Protein AF-A0A932A0W2-F1 (afdb_monomer)

Foldseek 3Di:
DDDDDDPDDDPVRVVVVVVVVVVVVVVVVVVVVVCCCVPPVPDDPPPPPPPPPPPPPPPPDDDPCVCVDPVNVVVVDPDPDDDDPPPPDPVDPPDDD

pLDDT: mean 73.89, std 12.11, range [49.0, 97.06]

Secondary structure (DSSP, 8-state):
----PPP---HHHHHHHHHHHHHHHHHHHHHHHHHHIIIIIS---S--------S---------GGGGSHHHHHHHSPPPPPPPPTTTTSS-TT---

Mean predicted aligned error: 20.92 Å

Structure (mmCIF, N/CA/C/O backbone):
data_AF-A0A932A0W2-F1
#
_entry.id   AF-A0A932A0W2-F1
#
loop_
_atom_site.group_PDB
_atom_site.id
_atom_site.type_symbol
_atom_site.label_atom_id
_atom_site.label_alt_id
_atom_site.label_comp_id
_atom_site.label_asym_id
_atom_site.label_entity_id
_atom_site.label_seq_id
_atom_site.pdbx_PDB_ins_code
_atom_site.Cartn_x
_atom_site.Cartn_y
_atom_site.Cartn_z
_atom_site.occupancy
_atom_site.B_iso_or_equiv
_atom_site.auth_seq_id
_atom_site.auth_comp_id
_atom_site.auth_asym_id
_atom_site.auth_atom_id
_atom_site.pdbx_PDB_model_num
ATOM 1 N N . MET A 1 1 ? 24.757 -27.879 -21.692 1.00 49.00 1 MET A N 1
ATOM 2 C CA . MET A 1 1 ? 24.297 -26.478 -21.562 1.00 49.00 1 MET A CA 1
ATOM 3 C C . MET A 1 1 ? 25.303 -25.592 -22.286 1.00 49.00 1 MET A C 1
ATOM 5 O O . MET A 1 1 ? 26.446 -25.566 -21.845 1.00 49.00 1 MET A O 1
ATOM 9 N N . PRO A 1 2 ? 24.974 -24.957 -23.423 1.00 61.59 2 PRO A N 1
ATOM 10 C CA . PRO A 1 2 ? 25.931 -24.089 -24.098 1.00 61.59 2 PRO A CA 1
ATOM 11 C C . PRO A 1 2 ? 26.018 -22.753 -23.353 1.00 61.59 2 PRO A C 1
ATOM 13 O O . PRO A 1 2 ? 25.065 -21.976 -23.329 1.00 61.59 2 PRO A O 1
ATOM 16 N N . PHE A 1 3 ? 27.165 -22.489 -22.730 1.00 61.47 3 PHE A N 1
ATOM 17 C CA . PHE A 1 3 ? 27.492 -21.163 -22.219 1.00 61.47 3 PHE A CA 1
ATOM 18 C C . PHE A 1 3 ? 27.749 -20.235 -23.411 1.00 61.47 3 PHE A C 1
ATOM 20 O O . PHE A 1 3 ? 28.764 -20.333 -24.097 1.00 61.47 3 PHE A O 1
ATOM 27 N N . SER A 1 4 ? 26.791 -19.352 -23.684 1.00 62.91 4 SER A N 1
ATOM 28 C CA . SER A 1 4 ? 26.931 -18.274 -24.661 1.00 62.91 4 SER A CA 1
ATOM 29 C C . SER A 1 4 ? 27.699 -17.121 -24.018 1.00 62.91 4 SER A C 1
ATOM 31 O O . SER A 1 4 ? 27.131 -16.360 -23.233 1.00 62.91 4 SER A O 1
ATOM 33 N N . PHE A 1 5 ? 28.973 -16.958 -24.368 1.00 67.38 5 PHE A N 1
ATOM 34 C CA . PHE A 1 5 ? 29.736 -15.777 -23.973 1.00 67.38 5 PHE A CA 1
ATOM 35 C C . PHE A 1 5 ? 29.201 -14.535 -24.708 1.00 67.38 5 PHE A C 1
ATOM 37 O O . PHE A 1 5 ? 29.078 -14.558 -25.938 1.00 67.38 5 PHE A O 1
ATOM 44 N N . PRO A 1 6 ? 28.868 -13.440 -24.000 1.00 67.81 6 PRO A N 1
ATOM 45 C CA . PRO A 1 6 ? 28.430 -12.217 -24.653 1.00 67.81 6 PRO A CA 1
ATOM 46 C C . PRO A 1 6 ? 29.577 -11.656 -25.502 1.00 67.81 6 PRO A C 1
ATOM 48 O O . PRO A 1 6 ? 30.665 -11.386 -24.997 1.00 67.81 6 PRO A O 1
ATOM 51 N N . LYS A 1 7 ? 29.337 -11.480 -26.808 1.00 72.06 7 LYS A N 1
ATOM 52 C CA . LYS A 1 7 ? 30.301 -10.854 -27.727 1.00 72.06 7 LYS A CA 1
ATOM 53 C C . LYS A 1 7 ? 30.685 -9.463 -27.213 1.00 72.06 7 LYS A C 1
ATOM 55 O O . LYS A 1 7 ? 29.814 -8.703 -26.785 1.00 72.06 7 LYS A O 1
ATOM 60 N N . ALA A 1 8 ? 31.975 -9.129 -27.287 1.00 65.38 8 ALA A N 1
ATOM 61 C CA . ALA A 1 8 ? 32.486 -7.812 -26.923 1.00 65.38 8 ALA A CA 1
ATOM 62 C C . ALA A 1 8 ? 31.737 -6.728 -27.717 1.00 65.38 8 ALA A C 1
ATOM 64 O O . ALA A 1 8 ? 31.800 -6.683 -28.946 1.00 65.38 8 ALA A O 1
ATOM 65 N N . LYS A 1 9 ? 30.971 -5.889 -27.013 1.00 64.25 9 LYS A N 1
ATOM 66 C CA . LYS A 1 9 ? 30.209 -4.800 -27.629 1.00 64.25 9 LYS A CA 1
ATOM 67 C C . LYS A 1 9 ? 31.146 -3.629 -27.891 1.00 64.25 9 LYS A C 1
ATOM 69 O O . LYS A 1 9 ? 31.881 -3.213 -26.999 1.00 64.25 9 LYS A O 1
ATOM 74 N N . THR A 1 10 ? 31.093 -3.070 -29.093 1.00 75.50 10 THR A N 1
ATOM 75 C CA . THR A 1 10 ? 31.799 -1.824 -29.414 1.00 75.50 10 THR A CA 1
ATOM 76 C C . THR A 1 10 ? 31.248 -0.676 -28.554 1.00 75.50 10 THR A C 1
ATOM 78 O O . THR A 1 10 ? 30.063 -0.665 -28.208 1.00 75.50 10 THR A O 1
ATOM 81 N N . LEU A 1 11 ? 32.082 0.313 -28.202 1.00 72.69 11 LEU A N 1
ATOM 82 C CA . LEU A 1 11 ? 31.697 1.442 -27.328 1.00 72.69 11 LEU A CA 1
ATOM 83 C C . LEU A 1 11 ? 30.433 2.181 -27.816 1.00 72.69 11 LEU A C 1
ATOM 85 O O . LEU A 1 11 ? 29.646 2.690 -27.019 1.00 72.69 11 LEU A O 1
ATOM 89 N N . VAL A 1 12 ? 30.202 2.193 -29.132 1.00 75.00 12 VAL A N 1
ATOM 90 C CA . VAL A 1 12 ? 29.008 2.772 -29.767 1.00 75.00 12 VAL A CA 1
ATOM 91 C C . VAL A 1 12 ? 27.743 1.977 -29.424 1.00 75.00 12 VAL A C 1
ATOM 93 O O . VAL A 1 12 ? 26.740 2.565 -29.019 1.00 75.00 12 VAL A O 1
ATOM 96 N N . GLN A 1 13 ? 27.795 0.642 -29.502 1.00 77.50 13 GLN A N 1
ATOM 97 C CA . GLN A 1 13 ? 26.672 -0.216 -29.112 1.00 77.50 13 GLN A CA 1
ATOM 98 C C . GLN A 1 13 ? 26.369 -0.107 -27.614 1.00 77.50 13 GLN A C 1
ATOM 100 O O . GLN A 1 13 ? 25.203 -0.114 -27.223 1.00 77.50 13 GLN A O 1
ATOM 105 N N . GLN A 1 14 ? 27.395 0.029 -26.769 1.00 77.94 14 GLN A N 1
ATOM 106 C CA . GLN A 1 14 ? 27.199 0.223 -25.329 1.00 77.94 14 GLN A CA 1
ATOM 107 C C . GLN A 1 14 ? 26.475 1.539 -25.019 1.00 77.94 14 GLN A C 1
ATOM 109 O O . GLN A 1 14 ? 25.517 1.527 -24.247 1.00 77.94 14 GLN A O 1
ATOM 114 N N . ARG A 1 15 ? 26.856 2.647 -25.673 1.00 79.75 15 ARG A N 1
ATOM 115 C CA . ARG A 1 15 ? 26.171 3.945 -25.525 1.00 79.75 15 ARG A CA 1
ATOM 116 C C . ARG A 1 15 ? 24.714 3.894 -25.983 1.00 79.75 15 ARG A C 1
ATOM 118 O O . ARG A 1 15 ? 23.850 4.473 -25.331 1.00 79.75 15 ARG A O 1
ATOM 125 N N . GLN A 1 16 ? 24.425 3.194 -27.079 1.00 81.19 16 GLN A N 1
ATOM 126 C CA . GLN A 1 16 ? 23.058 3.060 -27.588 1.00 81.19 16 GLN A CA 1
ATOM 127 C C . GLN A 1 16 ? 22.173 2.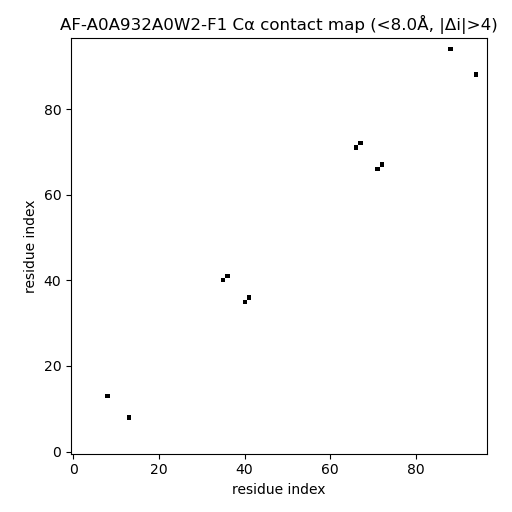247 -26.634 1.00 81.19 16 GLN A C 1
ATOM 129 O O . GLN A 1 16 ? 21.058 2.665 -26.327 1.00 81.19 16 GLN A O 1
ATOM 134 N N . VAL A 1 17 ? 22.690 1.131 -26.110 1.00 84.44 17 VAL A N 1
ATOM 135 C CA . VAL A 1 17 ? 21.978 0.316 -25.114 1.00 84.44 17 VAL A CA 1
ATOM 136 C C . VAL A 1 17 ? 21.781 1.090 -23.816 1.00 84.44 17 VAL A C 1
ATOM 138 O O . VAL A 1 17 ? 20.676 1.068 -23.287 1.00 84.44 17 VAL A O 1
ATOM 141 N N . GLN A 1 18 ? 22.797 1.815 -23.333 1.00 86.19 18 GLN A N 1
ATOM 142 C CA . GLN A 1 18 ? 22.655 2.686 -22.163 1.00 86.19 18 GLN A CA 1
ATOM 143 C C . GLN A 1 18 ? 21.547 3.708 -22.367 1.00 86.19 18 GLN A C 1
ATOM 145 O O . GLN A 1 18 ? 20.690 3.828 -21.505 1.00 86.19 18 GLN A O 1
ATOM 150 N N . ARG A 1 19 ? 21.507 4.385 -23.519 1.00 87.81 19 ARG A N 1
ATOM 151 C CA . ARG A 1 19 ? 20.485 5.395 -23.810 1.00 87.81 19 ARG A CA 1
ATOM 152 C C . ARG A 1 19 ? 19.073 4.803 -23.786 1.00 87.81 19 ARG A C 1
ATOM 154 O O . ARG A 1 19 ? 18.181 5.394 -23.188 1.00 87.81 19 ARG A O 1
ATOM 161 N N . ILE A 1 20 ? 18.886 3.620 -24.376 1.00 91.75 20 ILE A N 1
ATOM 162 C CA . ILE A 1 20 ? 17.611 2.886 -24.329 1.00 91.75 20 ILE A CA 1
ATOM 163 C C . ILE A 1 20 ? 17.261 2.500 -22.887 1.00 91.75 20 ILE A C 1
ATOM 165 O O . ILE A 1 20 ? 16.125 2.704 -22.464 1.00 91.75 20 ILE A O 1
ATOM 169 N N . LEU A 1 21 ? 18.231 1.999 -22.116 1.00 90.81 21 LEU A N 1
ATOM 170 C CA . LEU A 1 21 ? 18.038 1.659 -20.705 1.00 90.81 21 LEU A CA 1
ATOM 171 C C . LEU A 1 21 ? 17.659 2.885 -19.870 1.00 90.81 21 LEU A C 1
ATOM 173 O O . LEU A 1 21 ? 16.777 2.790 -19.025 1.00 90.81 21 LEU A O 1
ATOM 177 N N . THR A 1 22 ? 18.282 4.038 -20.122 1.00 92.31 22 THR A N 1
ATOM 178 C CA . THR A 1 22 ? 17.960 5.296 -19.441 1.00 92.31 22 THR A CA 1
ATOM 179 C C . THR A 1 22 ? 16.534 5.735 -19.755 1.00 92.31 22 THR A C 1
ATOM 181 O O . THR A 1 22 ? 15.802 6.100 -18.840 1.00 92.31 22 THR A O 1
ATOM 184 N N . PHE A 1 23 ? 16.101 5.648 -21.016 1.00 94.62 23 PHE A N 1
ATOM 185 C CA . PHE A 1 23 ? 14.715 5.948 -21.382 1.00 94.62 23 PHE A CA 1
ATOM 186 C C . PHE A 1 23 ? 13.721 4.979 -20.739 1.00 94.62 23 PHE A C 1
ATOM 188 O O . PHE A 1 23 ? 12.709 5.422 -20.202 1.00 94.62 23 PHE A O 1
ATOM 195 N N . ALA A 1 24 ? 14.020 3.679 -20.737 1.00 94.69 24 ALA A N 1
ATOM 196 C CA . ALA A 1 24 ? 13.184 2.680 -20.077 1.00 94.69 24 ALA A CA 1
ATOM 197 C C . ALA A 1 24 ? 13.086 2.937 -18.565 1.00 94.69 24 ALA A C 1
ATOM 199 O O . ALA A 1 24 ? 11.998 2.888 -17.997 1.00 94.69 24 ALA A O 1
ATOM 200 N N . PHE A 1 25 ? 14.203 3.278 -17.921 1.00 95.81 25 PHE A N 1
ATOM 201 C CA . PHE A 1 25 ? 14.248 3.605 -16.498 1.00 95.81 25 PHE A CA 1
ATOM 202 C C . PHE A 1 25 ? 13.422 4.854 -16.165 1.00 95.81 25 PHE A C 1
ATOM 204 O O . PHE A 1 25 ? 12.614 4.829 -15.238 1.00 95.81 25 PHE A O 1
ATOM 211 N N . LEU A 1 26 ? 13.560 5.921 -16.958 1.00 96.69 26 LEU A N 1
ATOM 212 C CA . LEU A 1 26 ? 12.755 7.135 -16.800 1.00 96.69 26 LEU A CA 1
ATOM 213 C C . LEU A 1 26 ? 11.263 6.870 -17.010 1.00 96.69 26 LEU A C 1
ATOM 215 O O . LEU A 1 26 ? 10.443 7.419 -16.279 1.00 96.69 26 LEU A O 1
ATOM 219 N N . LEU A 1 27 ? 10.905 6.009 -17.965 1.00 97.06 27 LEU A N 1
ATOM 220 C CA . LEU A 1 27 ? 9.518 5.614 -18.196 1.00 97.06 27 LEU A CA 1
ATOM 221 C C . LEU A 1 27 ? 8.948 4.892 -16.973 1.00 97.06 27 LEU A C 1
ATOM 223 O O . LEU A 1 27 ? 7.869 5.251 -16.510 1.00 97.06 27 LEU A O 1
ATOM 227 N N . VAL A 1 28 ? 9.683 3.928 -16.412 1.00 96.69 28 VAL A N 1
ATOM 228 C CA . VAL A 1 28 ? 9.260 3.207 -15.202 1.00 96.69 28 VAL A CA 1
ATOM 229 C C . VAL A 1 28 ? 9.056 4.173 -14.035 1.00 96.69 28 VAL A C 1
ATOM 231 O O . VAL A 1 28 ? 8.013 4.113 -13.392 1.00 96.69 28 VAL A O 1
ATOM 234 N N . ILE A 1 29 ? 9.991 5.102 -13.804 1.00 96.69 29 ILE A N 1
ATOM 235 C CA . ILE A 1 29 ? 9.845 6.137 -12.766 1.00 96.69 29 ILE A CA 1
ATOM 236 C C . ILE A 1 29 ? 8.625 7.027 -13.031 1.00 96.69 29 ILE A C 1
ATOM 238 O O . ILE A 1 29 ? 7.874 7.340 -12.111 1.00 96.69 29 ILE A O 1
ATOM 242 N N . GLY A 1 30 ? 8.403 7.436 -14.280 1.00 96.69 30 GLY A N 1
ATOM 243 C CA . GLY A 1 30 ? 7.252 8.260 -14.646 1.00 96.69 30 GLY A CA 1
ATOM 244 C C . GLY A 1 30 ? 5.924 7.552 -14.378 1.00 96.69 30 GLY A C 1
ATOM 245 O O . GLY A 1 30 ? 5.009 8.146 -13.811 1.00 96.69 30 GLY A O 1
ATOM 246 N N . VAL A 1 31 ? 5.830 6.266 -14.727 1.00 95.94 31 VAL A N 1
ATOM 247 C CA . VAL A 1 31 ? 4.632 5.449 -14.489 1.00 95.94 31 VAL A CA 1
ATOM 248 C C . VAL A 1 31 ? 4.395 5.241 -12.996 1.00 95.94 31 VAL A C 1
ATOM 250 O O . VAL A 1 31 ? 3.267 5.415 -12.536 1.00 95.94 31 VAL A O 1
ATOM 253 N N . THR A 1 32 ? 5.429 4.919 -12.214 1.00 94.62 32 THR A N 1
ATOM 254 C CA . THR A 1 32 ? 5.272 4.748 -10.762 1.00 94.62 32 THR A CA 1
ATOM 255 C C . THR A 1 32 ? 4.871 6.056 -10.086 1.00 94.62 32 THR A C 1
ATOM 257 O O . THR A 1 32 ? 3.940 6.056 -9.282 1.00 94.62 32 THR A O 1
ATOM 260 N N . ALA A 1 33 ? 5.481 7.182 -10.465 1.00 93.56 33 ALA A N 1
ATOM 261 C CA . ALA A 1 33 ? 5.091 8.502 -9.977 1.00 93.56 33 ALA A CA 1
ATOM 262 C C . ALA A 1 33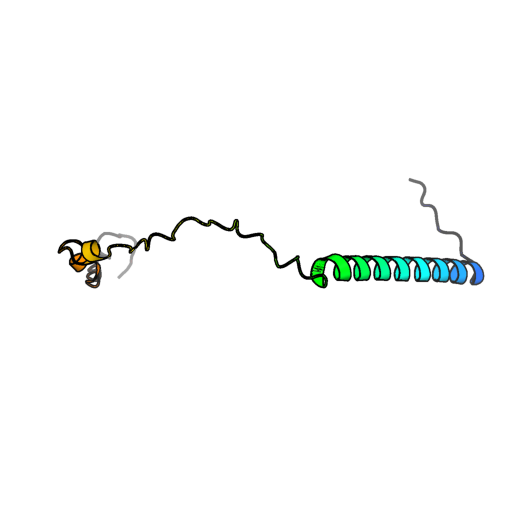 ? 3.638 8.845 -10.347 1.00 93.56 33 ALA A C 1
ATOM 264 O O . ALA A 1 33 ? 2.896 9.351 -9.508 1.00 93.56 33 ALA A O 1
ATOM 265 N N . PHE A 1 34 ? 3.198 8.522 -11.567 1.00 93.44 34 PHE A N 1
ATOM 266 C CA . PHE A 1 34 ? 1.819 8.745 -12.005 1.00 93.44 34 PHE A CA 1
ATOM 267 C C . PHE A 1 34 ? 0.809 7.903 -11.215 1.00 93.44 34 PHE A C 1
ATOM 269 O O . PHE A 1 34 ? -0.229 8.420 -10.804 1.00 93.44 34 PHE A O 1
ATOM 276 N N . ILE A 1 35 ? 1.114 6.628 -10.961 1.00 91.00 35 ILE A N 1
ATOM 277 C CA . ILE A 1 35 ? 0.261 5.744 -10.153 1.00 91.00 35 ILE A CA 1
ATOM 278 C C . ILE A 1 35 ? 0.162 6.264 -8.718 1.00 91.00 35 ILE 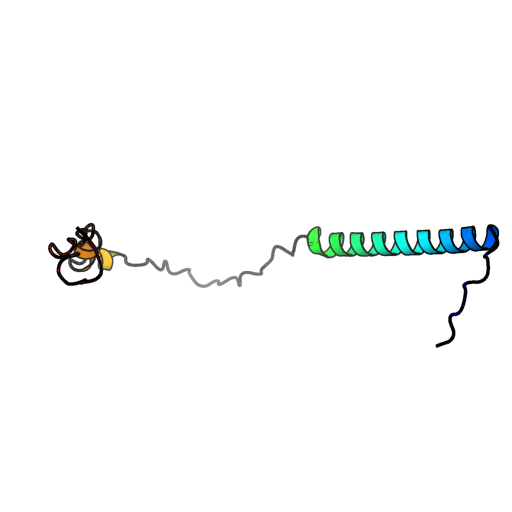A C 1
ATOM 280 O O . ILE A 1 35 ? -0.938 6.350 -8.178 1.00 91.00 35 ILE A O 1
ATOM 284 N N . LEU A 1 36 ? 1.282 6.667 -8.114 1.00 89.38 36 LEU A N 1
ATOM 285 C CA . LEU A 1 36 ? 1.281 7.271 -6.780 1.00 89.38 36 LEU A CA 1
ATOM 286 C C . LEU A 1 36 ? 0.497 8.590 -6.764 1.00 89.38 36 LEU A C 1
ATOM 288 O O . LEU A 1 36 ? -0.266 8.840 -5.836 1.00 89.38 36 LEU A O 1
ATOM 292 N N . TRP A 1 37 ? 0.605 9.406 -7.812 1.00 86.88 37 TRP A N 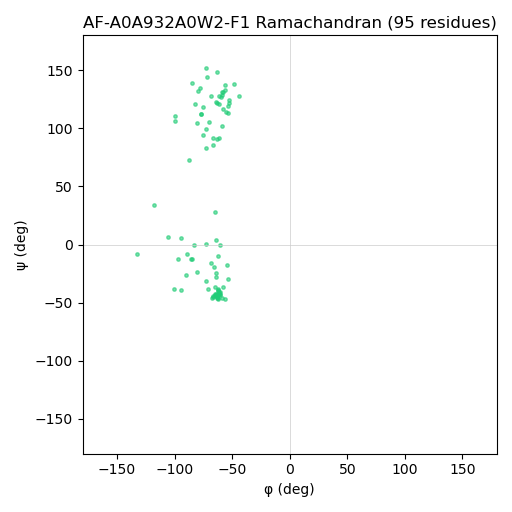1
ATOM 293 C CA . TRP A 1 37 ? -0.176 10.635 -7.942 1.00 86.88 37 TRP A CA 1
ATOM 294 C C . TRP A 1 37 ? -1.686 10.366 -8.017 1.00 86.88 37 TRP A C 1
ATOM 296 O O . TRP A 1 37 ? -2.473 11.003 -7.318 1.00 86.88 37 TRP A O 1
ATOM 306 N N . GLN A 1 38 ? -2.107 9.396 -8.830 1.00 84.12 38 GLN A N 1
ATOM 307 C CA . GLN A 1 38 ? -3.521 9.030 -8.969 1.00 84.12 38 GLN A CA 1
ATOM 308 C C . GLN A 1 38 ? -4.072 8.272 -7.753 1.00 84.12 38 GLN A C 1
ATOM 310 O O . GLN A 1 38 ? -5.260 8.386 -7.480 1.00 84.12 38 GLN A O 1
ATOM 315 N N . GLY A 1 39 ? -3.246 7.487 -7.058 1.00 77.25 39 GLY A N 1
ATOM 316 C CA . GLY A 1 39 ? -3.683 6.610 -5.968 1.00 77.25 39 GLY A CA 1
ATOM 317 C C . GLY A 1 39 ? -3.555 7.216 -4.571 1.00 77.25 39 GLY A C 1
ATOM 318 O O . GLY A 1 39 ? -4.436 7.012 -3.745 1.00 77.25 39 GLY A O 1
ATOM 319 N N . PHE A 1 40 ? -2.477 7.958 -4.297 1.00 74.44 40 PHE A N 1
ATOM 320 C CA . PHE A 1 40 ? -2.226 8.561 -2.981 1.00 74.44 40 PHE A CA 1
ATOM 321 C C . PHE A 1 40 ? -2.589 10.047 -2.921 1.00 74.44 40 PHE A C 1
ATOM 323 O O . PHE A 1 40 ? -3.099 10.501 -1.900 1.00 74.44 40 PHE A O 1
ATOM 330 N N . PHE A 1 41 ? -2.325 10.817 -3.983 1.00 69.56 41 PHE A N 1
ATOM 331 C CA . PHE A 1 41 ? -2.527 12.274 -3.951 1.00 69.56 41 PHE A CA 1
ATOM 332 C C . PHE A 1 41 ? -3.920 12.717 -4.395 1.00 69.56 41 PHE A C 1
ATOM 334 O O . PHE A 1 41 ? -4.397 13.759 -3.940 1.00 69.56 41 PHE A O 1
ATOM 341 N N . LYS A 1 42 ? -4.618 11.937 -5.229 1.00 66.12 42 LYS A N 1
ATOM 342 C CA . LYS A 1 42 ? -6.058 12.138 -5.395 1.00 66.12 42 LYS A CA 1
ATOM 343 C C . LYS A 1 42 ? -6.755 11.647 -4.134 1.00 66.12 42 LYS A C 1
ATOM 345 O O . LYS A 1 42 ? -6.966 10.452 -3.960 1.00 66.12 42 LYS A O 1
ATOM 350 N N . GLN A 1 43 ? -7.102 12.591 -3.260 1.00 63.12 43 GLN A N 1
ATOM 351 C CA . GLN A 1 43 ? -8.043 12.361 -2.170 1.00 63.12 43 GLN A CA 1
ATOM 352 C C . GLN A 1 43 ? -9.238 11.577 -2.716 1.00 63.12 43 GLN A C 1
ATOM 354 O O . GLN A 1 43 ? -9.828 11.962 -3.730 1.00 63.12 43 GLN A O 1
ATOM 359 N N . ALA A 1 44 ? -9.569 10.466 -2.055 1.00 64.25 44 ALA A N 1
ATOM 360 C CA . ALA A 1 44 ? -10.832 9.787 -2.283 1.00 64.25 44 ALA A CA 1
ATOM 361 C C . ALA A 1 44 ? -11.950 10.843 -2.240 1.00 64.25 44 ALA A C 1
ATOM 363 O O . ALA A 1 44 ? -11.879 11.739 -1.393 1.00 64.25 44 ALA A O 1
ATOM 364 N N . PRO A 1 45 ? -12.953 10.796 -3.134 1.00 63.06 45 PRO A N 1
ATOM 365 C CA . PRO A 1 45 ? -14.086 11.697 -3.018 1.00 63.06 45 PRO A CA 1
ATOM 366 C C . PRO A 1 45 ? -14.658 11.545 -1.608 1.00 63.06 45 PRO A C 1
ATOM 368 O O . PRO A 1 45 ? -15.173 10.488 -1.251 1.00 63.06 45 PRO A O 1
ATOM 371 N N . SER A 1 46 ? -14.550 12.597 -0.795 1.00 57.03 46 SER A N 1
ATOM 372 C CA . SER A 1 46 ? -15.049 12.622 0.585 1.00 57.03 46 SER A CA 1
ATOM 373 C C . SER A 1 46 ? -16.574 12.479 0.676 1.00 57.03 46 SER A C 1
ATOM 375 O O . SER A 1 46 ? -17.135 12.532 1.766 1.00 57.03 46 SER A O 1
ATOM 377 N N . SER A 1 47 ? -17.272 12.280 -0.444 1.00 55.81 47 SER A N 1
ATOM 378 C CA . SER A 1 47 ? -18.670 11.879 -0.469 1.00 55.81 47 SER A CA 1
ATOM 379 C C . SER A 1 47 ? -18.791 10.359 -0.422 1.00 55.81 47 SER A C 1
ATOM 381 O O . SER A 1 47 ? -19.256 9.701 -1.353 1.00 55.81 47 SER A O 1
ATOM 383 N N . VAL A 1 48 ? -18.513 9.792 0.752 1.00 55.75 48 VAL A N 1
ATOM 384 C CA . VAL A 1 48 ? -19.432 8.748 1.205 1.00 55.75 48 VAL A CA 1
ATOM 385 C C . VAL A 1 48 ? -20.785 9.450 1.271 1.00 55.75 48 VAL A C 1
ATOM 387 O O . VAL A 1 48 ? -21.010 10.286 2.144 1.00 55.75 48 VAL A O 1
ATOM 390 N N . ALA A 1 49 ? -21.639 9.219 0.274 1.00 58.25 49 ALA A N 1
ATOM 391 C CA . ALA A 1 49 ? -23.017 9.665 0.316 1.00 58.25 49 ALA A CA 1
ATOM 392 C C . ALA A 1 49 ? -23.657 8.955 1.508 1.00 58.25 49 ALA A C 1
ATOM 394 O O . ALA A 1 49 ? -24.117 7.821 1.401 1.00 58.25 49 ALA A O 1
ATOM 395 N N . VAL A 1 50 ? -23.613 9.599 2.675 1.00 59.72 50 VAL A N 1
ATOM 396 C CA . VAL A 1 50 ? -24.434 9.205 3.809 1.00 59.72 50 VAL A CA 1
ATOM 397 C C . VAL A 1 50 ? -25.857 9.296 3.273 1.00 59.72 50 VAL A C 1
ATOM 399 O O . VAL A 1 50 ? -26.246 10.390 2.847 1.00 59.72 50 VAL A O 1
ATOM 402 N N . PRO A 1 51 ? -26.614 8.186 3.190 1.00 58.06 51 PRO A N 1
ATOM 403 C CA . PRO A 1 51 ? -27.996 8.269 2.758 1.00 58.06 51 PRO A CA 1
ATOM 404 C C . PRO A 1 51 ? -28.658 9.319 3.642 1.00 58.06 51 PRO A C 1
ATOM 406 O O . PRO A 1 51 ? -28.543 9.266 4.868 1.00 58.06 51 PRO A O 1
ATOM 409 N N . ASN A 1 52 ? -29.258 10.332 3.017 1.00 59.34 52 ASN A N 1
ATOM 410 C CA . ASN A 1 52 ? -30.014 11.349 3.725 1.00 59.34 52 ASN A CA 1
ATOM 411 C C . ASN A 1 52 ? -31.239 10.644 4.306 1.00 59.34 52 ASN A C 1
ATOM 413 O O . ASN A 1 52 ? -32.285 10.547 3.665 1.00 59.34 52 ASN A O 1
ATOM 417 N N . VAL A 1 53 ? -31.066 10.051 5.487 1.00 57.69 53 VAL A N 1
ATOM 418 C CA . VAL A 1 53 ? -32.144 9.447 6.249 1.00 57.69 53 VAL A CA 1
ATOM 419 C C . VAL A 1 53 ? -32.944 10.623 6.789 1.00 57.69 53 VAL A C 1
ATOM 421 O O . VAL A 1 53 ? -32.754 11.057 7.921 1.00 57.69 53 VAL A O 1
ATOM 424 N N . GLY A 1 54 ? -33.837 11.156 5.956 1.00 55.59 54 GLY A N 1
ATOM 425 C CA . GLY A 1 54 ? -34.893 12.095 6.334 1.00 55.59 54 GLY A CA 1
ATOM 426 C C . GLY A 1 54 ? -35.924 11.471 7.282 1.00 55.59 54 GLY A C 1
ATOM 427 O O . GLY A 1 54 ? -37.086 11.859 7.269 1.00 55.59 54 GLY A O 1
ATOM 428 N N . ALA A 1 55 ? -35.520 10.483 8.082 1.00 63.91 55 ALA A N 1
ATOM 429 C CA . ALA A 1 55 ? -36.281 10.027 9.222 1.00 63.91 55 ALA A CA 1
ATOM 430 C C . ALA A 1 55 ? -35.934 10.941 10.405 1.00 63.91 55 ALA A C 1
ATOM 432 O O . ALA A 1 55 ? -34.758 11.281 10.588 1.00 63.91 55 ALA A O 1
ATOM 433 N N . PRO A 1 56 ? -36.917 11.333 11.231 1.00 63.50 56 PRO A N 1
ATOM 434 C CA . PRO A 1 56 ? -36.616 11.984 12.494 1.00 63.50 56 PRO A CA 1
ATOM 435 C C . PRO A 1 56 ? -35.637 11.083 13.249 1.00 63.50 56 PRO A C 1
ATOM 437 O O . PRO A 1 56 ? -35.938 9.919 13.516 1.00 63.50 56 PRO A O 1
ATOM 440 N N . ARG A 1 57 ? -34.439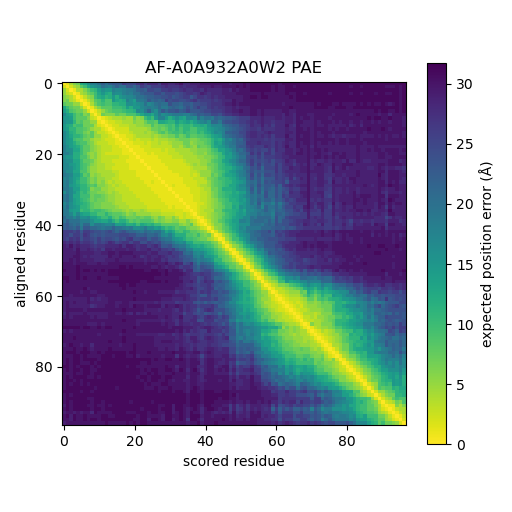 11.602 13.545 1.00 63.53 57 ARG A N 1
ATOM 441 C CA . ARG A 1 57 ? -33.474 10.926 14.414 1.00 63.53 57 ARG A CA 1
ATOM 442 C C . ARG A 1 57 ? -34.132 10.821 15.783 1.00 63.53 57 ARG A C 1
ATOM 444 O O . ARG A 1 57 ? -34.042 11.752 16.581 1.00 63.53 57 ARG A O 1
ATOM 451 N N . GLN A 1 58 ? -34.847 9.724 16.033 1.00 67.06 58 GLN A N 1
ATOM 452 C CA . GLN A 1 58 ? -35.269 9.376 17.379 1.00 67.06 58 GLN A CA 1
ATOM 453 C C . GLN A 1 58 ? -34.005 9.386 18.228 1.00 67.06 58 GLN A C 1
ATOM 455 O O . GLN A 1 58 ? -33.012 8.737 17.897 1.00 67.06 58 GLN A O 1
ATOM 460 N N . LYS A 1 59 ? -34.016 10.213 19.270 1.00 67.81 59 LYS A N 1
ATOM 461 C CA . LYS A 1 59 ? -32.930 10.296 20.233 1.00 67.81 59 LYS A CA 1
ATOM 462 C C . LYS A 1 59 ? -32.916 8.961 20.975 1.00 67.81 59 LYS A C 1
ATOM 464 O O . LYS A 1 59 ? -33.673 8.765 21.918 1.00 67.81 59 LYS A O 1
ATOM 469 N N . VAL A 1 60 ? -32.134 8.011 20.474 1.00 72.44 60 VAL A N 1
ATOM 470 C CA . VAL A 1 60 ? -31.924 6.726 21.138 1.00 72.44 60 VAL A CA 1
ATOM 471 C C . VAL A 1 60 ? -30.978 7.001 22.297 1.00 72.44 60 VAL A C 1
ATOM 473 O O . VAL A 1 60 ? -29.764 7.091 22.126 1.00 72.44 60 VAL A O 1
ATOM 476 N N . GLU A 1 61 ? -31.555 7.230 23.470 1.00 77.44 61 GLU A N 1
ATOM 477 C CA . GLU A 1 61 ? -30.808 7.332 24.715 1.00 77.44 61 GLU A CA 1
ATOM 478 C C . GLU A 1 61 ? -30.550 5.920 25.230 1.00 77.44 61 GLU A C 1
ATOM 480 O O . GLU A 1 61 ? -31.470 5.132 25.450 1.00 77.44 61 GLU A O 1
ATOM 485 N N . ILE A 1 62 ? -29.274 5.579 25.379 1.00 79.00 62 ILE A N 1
ATOM 486 C CA . ILE A 1 62 ? -28.876 4.310 25.974 1.00 79.00 62 ILE A CA 1
ATOM 487 C C . ILE A 1 62 ? -29.107 4.440 27.479 1.00 79.00 62 ILE A C 1
ATOM 489 O O . ILE A 1 62 ? -28.512 5.297 28.132 1.00 79.00 62 ILE A O 1
ATOM 493 N N . ASN A 1 63 ? -29.991 3.606 28.026 1.00 78.75 63 ASN A N 1
ATOM 494 C CA . ASN A 1 63 ? -30.250 3.579 29.458 1.00 78.75 63 ASN A CA 1
ATOM 495 C C . ASN A 1 63 ? -29.100 2.845 30.171 1.00 78.75 63 ASN A C 1
ATOM 497 O O . ASN A 1 63 ? -28.929 1.636 30.016 1.00 78.75 63 ASN A O 1
ATOM 501 N N . PHE A 1 64 ? -28.318 3.590 30.953 1.00 82.19 64 PHE A N 1
ATOM 502 C CA . PHE A 1 64 ? -27.193 3.083 31.746 1.00 82.19 64 PHE A CA 1
ATOM 503 C C . PHE A 1 64 ? -27.570 2.750 33.199 1.00 82.19 64 PHE A C 1
ATOM 505 O O . PHE A 1 64 ? -26.703 2.388 33.993 1.00 82.19 64 PHE A O 1
ATOM 512 N N . ASP A 1 65 ? -28.847 2.837 33.576 1.00 80.31 65 ASP A N 1
ATOM 513 C CA . ASP A 1 65 ? -29.302 2.593 34.949 1.00 80.31 65 ASP A CA 1
ATOM 514 C C . ASP A 1 65 ? -29.105 1.137 35.391 1.00 80.31 65 ASP A C 1
ATOM 516 O O . ASP A 1 65 ? -29.019 0.870 36.587 1.00 80.31 65 ASP A O 1
ATOM 520 N N . PHE A 1 66 ? -28.939 0.194 34.458 1.00 74.38 66 PHE A N 1
ATOM 521 C CA . PHE A 1 66 ? -28.641 -1.202 34.794 1.00 74.38 66 PHE A CA 1
ATOM 522 C C . PHE A 1 66 ? -27.288 -1.378 35.505 1.00 74.38 66 PHE A C 1
ATOM 524 O O . PHE A 1 66 ? -27.140 -2.295 36.319 1.00 74.38 66 PHE A O 1
ATOM 531 N N . PHE A 1 67 ? -26.324 -0.481 35.260 1.00 74.62 67 PHE A N 1
ATOM 532 C CA . PHE A 1 67 ? -25.022 -0.483 35.936 1.00 74.62 67 PHE A CA 1
ATOM 533 C C . PHE A 1 67 ? -25.118 -0.120 37.422 1.00 74.62 67 PHE A C 1
ATOM 535 O O . PHE A 1 67 ? -24.192 -0.403 38.174 1.00 74.62 67 PHE A O 1
ATOM 542 N N . LYS A 1 68 ? -26.239 0.464 37.865 1.00 75.50 68 LYS A N 1
ATOM 543 C CA . LYS A 1 68 ? -26.490 0.802 39.274 1.00 75.50 68 LYS A CA 1
ATOM 544 C C . LYS A 1 68 ? -27.028 -0.381 40.085 1.00 75.50 68 LYS A C 1
ATOM 546 O O . LYS A 1 68 ? -27.321 -0.225 41.266 1.00 75.50 68 LYS A O 1
ATOM 551 N N . SER A 1 69 ? -27.225 -1.550 39.471 1.00 76.75 69 SER A N 1
ATOM 552 C CA . SER A 1 69 ? -27.700 -2.722 40.207 1.00 76.75 69 SER A CA 1
ATOM 553 C C . SER A 1 69 ? -26.608 -3.289 41.121 1.00 76.75 69 SER A C 1
ATOM 555 O O . SER A 1 69 ? -25.431 -3.334 40.764 1.00 76.75 69 SER A O 1
ATOM 557 N N . THR A 1 70 ? -27.017 -3.782 42.294 1.00 67.56 70 THR A N 1
ATOM 558 C CA . THR A 1 70 ? -26.155 -4.321 43.371 1.00 67.56 70 THR A CA 1
ATOM 559 C C . THR A 1 70 ? -25.210 -5.441 42.908 1.00 67.56 70 THR A C 1
ATOM 561 O O . THR A 1 70 ? -24.227 -5.768 43.567 1.00 67.56 70 THR A O 1
ATOM 564 N N . ILE A 1 71 ? -25.497 -6.052 41.756 1.00 75.56 71 ILE A N 1
ATOM 565 C CA . ILE A 1 71 ? -24.670 -7.092 41.139 1.00 75.56 71 ILE A CA 1
ATOM 566 C C . ILE A 1 71 ? -23.365 -6.494 40.593 1.00 75.56 71 ILE A C 1
ATOM 568 O O . ILE A 1 71 ? -22.316 -7.124 40.724 1.00 75.56 71 ILE A O 1
ATOM 572 N N . PHE A 1 72 ? -23.407 -5.283 40.025 1.00 71.44 72 PHE A N 1
ATOM 573 C CA . PHE A 1 72 ? -22.248 -4.654 39.386 1.00 71.44 72 PHE A CA 1
ATOM 574 C C . PHE A 1 72 ? -21.283 -3.987 40.371 1.00 71.44 72 PH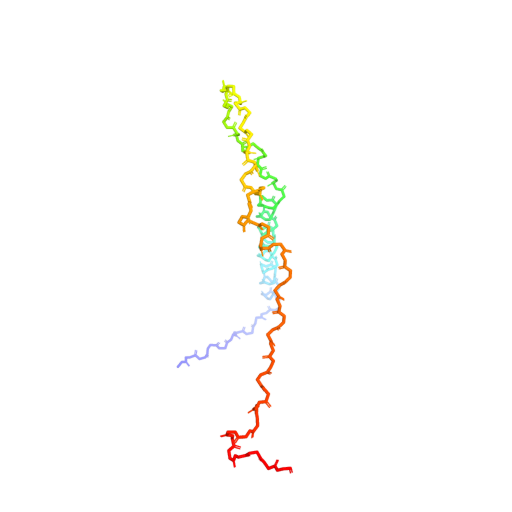E A C 1
ATOM 576 O O . PHE A 1 72 ? -20.089 -3.912 40.082 1.00 71.44 72 PHE A O 1
ATOM 583 N N . GLU A 1 73 ? -21.747 -3.603 41.564 1.00 69.69 73 GLU A N 1
ATOM 584 C CA . GLU A 1 73 ? -20.880 -3.066 42.627 1.00 69.69 73 GLU A CA 1
ATOM 585 C C . GLU A 1 73 ? -19.770 -4.054 43.011 1.00 69.69 73 GLU A C 1
ATOM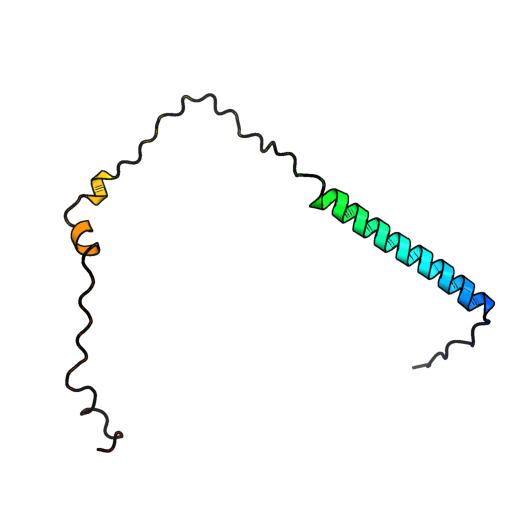 587 O O . GLU A 1 73 ? -18.621 -3.658 43.208 1.00 69.69 73 GLU A O 1
ATOM 592 N N . LYS A 1 74 ? -20.072 -5.359 43.013 1.00 68.81 74 LYS A N 1
ATOM 593 C CA . LYS A 1 74 ? -19.103 -6.417 43.339 1.00 68.81 74 LYS A CA 1
ATOM 594 C C . LYS A 1 74 ? -17.941 -6.519 42.348 1.00 68.81 74 LYS A C 1
ATOM 596 O O . LYS A 1 74 ? -16.881 -6.998 42.730 1.00 68.81 74 LYS A O 1
ATOM 601 N N . PHE A 1 75 ? -18.123 -6.064 41.107 1.00 69.56 75 PHE A N 1
ATOM 602 C CA . PHE A 1 75 ? -17.069 -6.066 40.085 1.00 69.56 75 PHE A CA 1
ATOM 603 C C . PHE A 1 75 ? -16.175 -4.822 40.141 1.00 69.56 75 PHE A C 1
ATOM 605 O O . PHE A 1 75 ? -15.129 -4.800 39.500 1.00 69.56 75 PHE A O 1
ATOM 612 N N . SER A 1 76 ? -16.575 -3.794 40.895 1.00 69.12 76 SER A N 1
ATOM 613 C CA . SER A 1 76 ? -15.764 -2.591 41.119 1.00 69.12 76 SER A CA 1
ATOM 614 C C . SER A 1 76 ? -14.762 -2.745 42.268 1.00 69.12 76 SER A C 1
ATOM 616 O O . SER A 1 76 ? -13.853 -1.928 42.409 1.00 69.12 76 SER A O 1
ATOM 618 N N . LEU A 1 77 ? -14.911 -3.798 43.078 1.00 75.75 77 LEU A N 1
ATOM 619 C CA . LEU A 1 77 ? -14.007 -4.089 44.180 1.00 75.75 77 LEU A CA 1
ATOM 620 C C . LEU A 1 77 ? -12.718 -4.734 43.644 1.00 75.75 77 LEU A C 1
ATOM 622 O O . LEU A 1 77 ? -12.796 -5.645 42.815 1.00 75.75 77 LEU A O 1
ATOM 626 N N . PRO A 1 78 ? -11.534 -4.295 44.109 1.00 75.56 78 PRO A N 1
ATOM 627 C CA . PRO A 1 78 ? -10.286 -4.968 43.781 1.00 75.56 78 PRO A CA 1
ATOM 628 C C . PRO A 1 78 ? -10.360 -6.424 44.254 1.00 75.56 78 PRO A C 1
ATOM 630 O O . PRO A 1 78 ? -10.723 -6.699 45.397 1.00 75.56 78 PRO A O 1
ATOM 633 N N . LEU A 1 79 ? -10.048 -7.354 43.349 1.00 74.19 79 LEU A N 1
ATOM 634 C CA . LEU A 1 79 ? -9.970 -8.780 43.659 1.00 74.19 79 LEU A CA 1
ATOM 635 C C . LEU A 1 79 ? -8.930 -8.988 44.765 1.00 74.19 79 LEU A C 1
ATOM 637 O O . LEU A 1 79 ? -7.818 -8.469 44.664 1.00 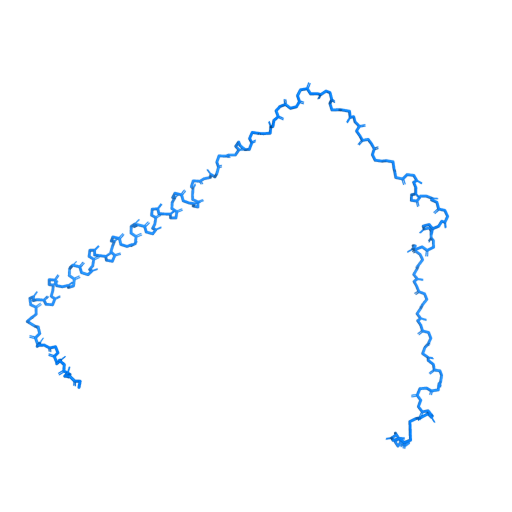74.19 79 LEU A O 1
ATOM 641 N N . GLU A 1 80 ? -9.288 -9.738 45.810 1.00 77.88 80 GLU A N 1
ATOM 642 C CA . GLU A 1 80 ? -8.329 -10.113 46.849 1.00 77.88 80 GLU A CA 1
ATOM 643 C C . GLU A 1 80 ? -7.141 -10.843 46.215 1.00 77.88 80 GLU A C 1
ATOM 645 O O . GLU A 1 80 ? -7.315 -11.755 45.399 1.00 77.88 80 GLU A O 1
ATOM 650 N N . GLU A 1 81 ? -5.927 -10.442 46.595 1.00 75.62 81 GLU A N 1
ATOM 651 C CA . GLU A 1 81 ? -4.719 -11.129 46.156 1.00 75.62 81 GLU A CA 1
ATOM 652 C C . GLU A 1 81 ? -4.776 -12.595 46.616 1.00 75.62 81 GLU A C 1
ATOM 654 O O . GLU A 1 81 ? -4.996 -12.868 47.804 1.00 75.62 81 GLU A O 1
ATOM 659 N N . PRO A 1 82 ? -4.595 -13.566 45.704 1.00 75.12 82 PRO A N 1
ATOM 660 C CA . PRO A 1 82 ? -4.646 -14.971 46.068 1.00 75.12 82 PRO A CA 1
ATOM 661 C C . PRO A 1 82 ? -3.536 -15.277 47.079 1.00 75.12 82 PRO A C 1
ATOM 663 O O . PRO A 1 82 ? -2.350 -15.098 46.802 1.00 75.12 82 PRO A O 1
ATOM 666 N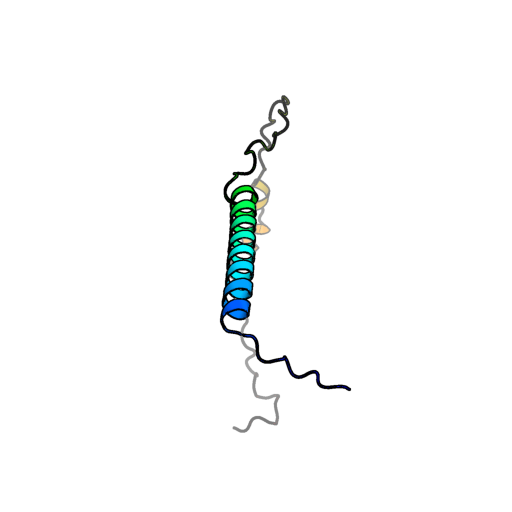 N . LYS A 1 83 ? -3.916 -15.769 48.263 1.00 74.06 83 LYS A N 1
ATOM 667 C CA . LYS A 1 83 ? -2.951 -16.196 49.283 1.00 74.06 83 LYS A CA 1
ATOM 668 C C . LYS A 1 83 ? -2.132 -17.366 48.747 1.00 74.06 83 LYS A C 1
ATOM 670 O O . LYS A 1 83 ? -2.684 -18.417 48.419 1.00 74.06 83 LYS A O 1
ATOM 675 N N . ALA A 1 84 ? -0.813 -17.196 48.699 1.00 71.56 84 ALA A N 1
ATOM 676 C CA . ALA A 1 84 ? 0.096 -18.282 48.369 1.00 71.56 84 ALA A CA 1
ATOM 677 C C . ALA A 1 84 ? -0.094 -19.440 49.374 1.00 71.56 84 ALA A C 1
ATOM 679 O O . ALA A 1 84 ? -0.127 -19.197 50.586 1.00 71.56 84 ALA A O 1
ATOM 680 N N . PRO A 1 85 ? -0.235 -20.697 48.915 1.00 73.94 85 PRO A N 1
ATOM 681 C CA . PRO A 1 85 ? -0.384 -21.828 49.815 1.00 73.94 85 PRO A CA 1
ATOM 682 C C . PRO A 1 85 ? 0.853 -21.964 50.708 1.00 73.94 85 PRO A C 1
ATOM 684 O O . PRO A 1 85 ? 1.984 -22.045 50.234 1.00 73.94 85 PRO A O 1
ATOM 687 N N . GLN A 1 86 ? 0.621 -22.036 52.019 1.00 65.69 86 GLN A N 1
ATOM 688 C CA . GLN A 1 86 ? 1.652 -22.000 53.067 1.00 65.69 86 GLN A CA 1
ATOM 689 C C . GLN A 1 86 ? 2.648 -23.180 53.013 1.00 65.69 86 GLN A C 1
ATOM 691 O O . GLN A 1 86 ? 3.672 -23.159 53.686 1.00 65.69 86 GLN A O 1
ATOM 696 N N . ASN A 1 87 ? 2.374 -24.199 52.188 1.00 66.00 87 ASN A N 1
ATOM 697 C CA . ASN A 1 87 ? 3.151 -25.435 52.064 1.00 66.00 87 ASN A CA 1
ATOM 698 C C . ASN A 1 87 ? 3.750 -25.644 50.657 1.00 66.00 87 ASN A C 1
ATOM 700 O O . ASN A 1 87 ? 3.877 -26.783 50.209 1.00 66.00 87 ASN A O 1
ATOM 704 N N . LEU A 1 88 ? 4.146 -24.568 49.967 1.00 60.31 88 LEU A N 1
ATOM 705 C CA . LEU A 1 88 ? 4.724 -24.592 48.608 1.00 60.31 88 LEU A CA 1
ATOM 706 C C . LEU A 1 88 ? 6.043 -25.385 48.436 1.00 60.31 88 LEU A C 1
ATOM 708 O O . LEU A 1 88 ? 6.540 -25.476 47.320 1.00 60.31 88 LEU A O 1
ATOM 712 N N . GLY A 1 89 ? 6.596 -25.996 49.490 1.00 59.09 89 GLY A N 1
ATOM 713 C CA . GLY A 1 89 ? 7.875 -26.722 49.428 1.00 59.09 89 GLY A CA 1
ATOM 714 C C . GLY A 1 89 ? 7.920 -28.114 50.068 1.00 59.09 89 GLY A C 1
ATOM 715 O O . GLY A 1 89 ? 8.904 -28.814 49.878 1.00 59.09 89 GLY A O 1
ATOM 716 N N . ARG A 1 90 ? 6.890 -28.571 50.802 1.00 59.44 90 ARG A N 1
ATOM 717 C CA . ARG A 1 90 ? 6.947 -29.873 51.519 1.00 59.44 90 ARG A CA 1
ATOM 718 C C . ARG A 1 90 ? 6.476 -31.082 50.704 1.00 59.44 90 ARG A C 1
ATOM 720 O O . ARG A 1 90 ? 6.613 -32.205 51.176 1.00 59.44 90 ARG A O 1
ATOM 727 N N . GLN A 1 91 ? 5.913 -30.867 49.515 1.00 64.25 91 GLN A N 1
ATOM 728 C CA . GLN A 1 91 ? 5.452 -31.948 48.630 1.00 64.25 91 GLN A CA 1
ATOM 729 C C . GLN A 1 91 ? 6.466 -32.328 47.543 1.00 64.25 91 GLN A C 1
ATOM 731 O O . GLN A 1 91 ? 6.289 -33.360 46.905 1.00 64.25 91 GLN A O 1
ATOM 736 N N . ASN A 1 92 ? 7.512 -31.523 47.319 1.00 64.12 92 ASN A N 1
ATOM 737 C CA . ASN A 1 92 ? 8.499 -31.789 46.277 1.00 64.12 92 ASN A CA 1
ATOM 738 C C . ASN A 1 92 ? 9.764 -32.429 46.884 1.00 64.12 92 ASN A C 1
ATOM 740 O O . ASN A 1 92 ? 10.549 -31.717 47.510 1.00 64.12 92 ASN A O 1
ATOM 744 N N . PRO A 1 93 ? 10.000 -33.741 46.692 1.00 68.31 93 PRO A N 1
ATOM 745 C CA . PRO A 1 93 ? 11.163 -34.432 47.250 1.00 68.31 93 PRO A CA 1
ATOM 746 C C . PRO A 1 93 ? 12.492 -34.078 46.556 1.00 68.31 93 PRO A C 1
ATOM 748 O O . PRO A 1 93 ? 13.528 -34.613 46.940 1.00 68.31 93 PRO A O 1
ATOM 751 N N . PHE A 1 94 ? 12.486 -33.203 45.544 1.00 70.75 94 PHE A N 1
ATOM 752 C CA . PHE A 1 94 ? 13.672 -32.829 44.765 1.00 70.75 94 PHE A CA 1
ATOM 753 C C . PHE A 1 94 ? 14.225 -31.432 45.082 1.00 70.75 94 PHE A C 1
ATOM 755 O O . PHE A 1 94 ? 15.145 -30.984 44.400 1.00 70.75 94 PHE A O 1
ATOM 762 N N . VAL A 1 95 ? 13.693 -30.735 46.093 1.00 60.81 95 VAL A N 1
ATOM 763 C CA . VAL A 1 95 ? 14.244 -29.444 46.541 1.00 60.81 95 VAL A CA 1
ATOM 764 C C . VAL A 1 95 ? 15.111 -29.679 47.786 1.00 60.81 95 VAL A C 1
ATOM 766 O O . VAL A 1 95 ? 14.561 -30.043 48.826 1.00 60.81 95 VAL A O 1
ATOM 769 N N . PRO A 1 96 ? 16.447 -29.534 47.703 1.00 66.25 96 PRO A N 1
ATOM 770 C CA . PRO A 1 96 ? 17.319 -29.635 48.871 1.00 66.25 96 PRO A CA 1
ATOM 771 C C . PRO A 1 96 ? 17.179 -28.400 49.778 1.00 66.25 96 PRO A C 1
ATOM 773 O O . PRO A 1 96 ? 16.835 -27.319 49.298 1.00 66.25 96 PRO A O 1
ATOM 776 N N . PHE A 1 97 ? 17.422 -28.605 51.079 1.00 62.00 97 PHE A N 1
ATOM 777 C CA . PHE A 1 97 ? 17.321 -27.601 52.148 1.00 62.00 97 PHE A CA 1
ATOM 778 C C . PHE A 1 97 ? 18.299 -26.435 51.987 1.00 62.00 97 PHE A C 1
ATOM 780 O O . PHE A 1 97 ? 19.463 -26.698 51.603 1.00 62.00 97 PHE A O 1
#

Sequence (97 aa):
MPFSFPKAKTLVQQRQVQRILTFAFLLVIGVTAFILWQGFFKQAPSSVAVPNVGAPRQKVEINFDFFKSTIFEKFSLPLEEPKAPQNLGRQNPFVPF

Radius of gyration: 38.03 Å; Cα contacts (8 Å, |Δi|>4): 6; chains: 1; bounding box: 69×47×83 Å

Solvent-accessible surface area (backbone atoms only — not comparable to full-atom values): 6660 Å² total; per-residue (Å²): 133,87,84,78,76,81,74,87,71,54,75,67,58,50,52,54,52,49,52,51,51,51,52,52,52,52,49,52,52,51,52,52,52,49,51,47,45,63,65,69,66,45,69,72,76,86,69,71,76,70,77,82,68,86,57,84,79,72,83,80,74,80,82,65,67,72,67,73,38,82,75,50,58,66,72,73,52,82,75,78,78,80,78,74,69,93,64,86,64,82,83,51,95,83,68,81,134